Protein AF-A0A517Y9D3-F1 (afdb_monomer_lite)

Sequence (111 aa):
MGFLDQIKAIFYSPTEESRLKEAIALARTGSLEPAIRVYDALVASTNSDIRASALLNRALAYSAMDDESQTQRDLESLLALADVSATIKTAAREKLARIQARERRTQSQRV

Secondary structure (DSSP, 8-state):
--HHHHHHHHH----HHHHHHHHHHHHHTT-HHHHHHHHHHHTT-S-HHHHHHHHHHHHHHHHHTT-HHHHHHHHHHHHT-SS--HHHHHHHHHHHHHHHHHHHHHHHTT-

InterPro domains:
  IPR011990 Tetratricopeptide-like helical domain superfamily [G3DSA:1.25.40.10] (5-111)
  IPR011990 Tetratricopeptide-like helical domain superfamily [SSF48452] (19-82)

Structure (mmCIF, N/CA/C/O backbone):
data_AF-A0A517Y9D3-F1
#
_entry.id   AF-A0A517Y9D3-F1
#
loop_
_atom_site.group_PDB
_atom_site.id
_atom_site.type_symbol
_atom_site.label_atom_id
_atom_site.label_alt_id
_atom_site.label_comp_id
_atom_site.label_asym_id
_atom_site.label_entity_id
_atom_site.label_seq_id
_atom_site.pdbx_PDB_ins_code
_atom_site.Cartn_x
_atom_site.Cartn_y
_atom_site.Cartn_z
_atom_site.occupancy
_atom_site.B_iso_or_equiv
_atom_site.auth_seq_id
_atom_site.auth_comp_id
_atom_site.auth_asym_id
_atom_site.auth_atom_id
_atom_site.pdbx_PDB_model_num
ATOM 1 N N . MET A 1 1 ? 3.251 10.893 -40.706 1.00 57.81 1 MET A N 1
ATOM 2 C CA . MET A 1 1 ? 3.134 10.593 -39.263 1.00 57.81 1 MET A CA 1
ATOM 3 C C . MET A 1 1 ? 4.087 9.452 -38.962 1.00 57.81 1 MET A C 1
ATOM 5 O O . MET A 1 1 ? 3.998 8.428 -39.623 1.00 57.81 1 MET A O 1
ATOM 9 N N . GLY A 1 2 ? 5.130 9.734 -38.183 1.00 49.72 2 GLY A N 1
ATOM 10 C CA . GLY A 1 2 ? 6.466 9.173 -38.392 1.00 49.72 2 GLY A CA 1
ATOM 11 C C . GLY A 1 2 ? 6.800 7.900 -37.615 1.00 49.72 2 GLY A C 1
ATOM 12 O O . GLY A 1 2 ? 6.509 7.775 -36.433 1.00 49.72 2 GLY A O 1
ATOM 13 N N . PHE A 1 3 ? 7.567 7.039 -38.283 1.00 57.41 3 PHE A N 1
ATOM 14 C CA . PHE A 1 3 ? 8.371 5.928 -37.755 1.00 57.41 3 PHE A CA 1
ATOM 15 C C . PHE A 1 3 ? 9.172 6.275 -36.476 1.00 57.41 3 PHE A C 1
ATOM 17 O O . PHE A 1 3 ? 9.468 5.402 -35.670 1.00 57.41 3 PHE A O 1
ATOM 24 N N . LEU A 1 4 ? 9.460 7.561 -36.242 1.00 52.56 4 LEU A N 1
ATOM 25 C CA . LEU A 1 4 ? 10.175 8.066 -35.064 1.00 52.56 4 LEU A CA 1
ATOM 26 C C . LEU A 1 4 ? 9.364 8.029 -33.753 1.00 52.56 4 LEU A C 1
ATOM 28 O O . LEU A 1 4 ? 9.976 8.010 -32.686 1.00 52.56 4 LEU A O 1
ATOM 32 N N . ASP A 1 5 ? 8.026 7.985 -33.795 1.00 53.16 5 ASP A N 1
ATOM 33 C CA . ASP A 1 5 ? 7.209 7.819 -32.575 1.00 53.16 5 ASP A CA 1
ATOM 34 C C . ASP A 1 5 ? 7.313 6.393 -32.015 1.00 53.16 5 ASP A C 1
ATOM 36 O O . ASP A 1 5 ? 7.345 6.177 -30.803 1.00 53.16 5 ASP A O 1
ATOM 40 N N . GLN A 1 6 ? 7.469 5.408 -32.902 1.00 52.66 6 GLN A N 1
ATOM 41 C CA . GLN A 1 6 ? 7.584 4.001 -32.529 1.00 52.66 6 GLN A CA 1
ATOM 42 C C . GLN A 1 6 ? 8.938 3.681 -31.874 1.00 52.66 6 GLN A C 1
ATOM 44 O O . GLN A 1 6 ? 9.007 2.822 -31.000 1.00 52.66 6 GLN A O 1
ATOM 49 N N . ILE A 1 7 ? 10.005 4.412 -32.225 1.00 54.84 7 ILE A N 1
ATOM 50 C CA . ILE A 1 7 ? 11.341 4.230 -31.630 1.00 54.84 7 ILE A CA 1
ATOM 51 C C . ILE A 1 7 ? 11.394 4.809 -30.205 1.00 54.84 7 ILE A C 1
ATOM 53 O O . ILE A 1 7 ? 12.061 4.243 -29.341 1.00 54.84 7 ILE A O 1
ATOM 57 N N . LYS A 1 8 ? 10.638 5.877 -29.901 1.00 46.19 8 LYS A N 1
ATOM 58 C CA . LYS A 1 8 ? 10.541 6.409 -28.527 1.00 46.19 8 LYS A CA 1
ATOM 59 C C . LYS A 1 8 ? 9.880 5.418 -27.564 1.00 46.19 8 LYS A C 1
ATOM 61 O O . LYS A 1 8 ? 10.321 5.314 -26.425 1.00 46.19 8 LYS A O 1
ATOM 66 N N . ALA A 1 9 ? 8.892 4.646 -28.017 1.00 49.38 9 ALA A N 1
ATOM 67 C CA . ALA A 1 9 ? 8.181 3.673 -27.181 1.00 49.38 9 ALA A CA 1
ATOM 68 C C . ALA A 1 9 ? 9.072 2.520 -26.667 1.00 49.38 9 ALA A C 1
ATOM 70 O O . ALA A 1 9 ? 8.811 1.969 -25.598 1.00 49.38 9 ALA A O 1
ATOM 71 N N . ILE A 1 10 ? 10.146 2.188 -27.391 1.00 54.16 10 ILE A N 1
ATOM 72 C CA . ILE A 1 10 ? 11.077 1.107 -27.023 1.00 54.16 10 ILE A CA 1
ATOM 73 C C . ILE A 1 10 ? 12.062 1.571 -25.933 1.00 54.16 10 ILE A C 1
ATOM 75 O O . ILE A 1 10 ? 12.494 0.767 -25.113 1.00 54.16 10 ILE A O 1
ATOM 79 N N . PHE A 1 11 ? 12.372 2.873 -25.872 1.00 50.06 11 PHE A N 1
ATOM 80 C CA . PHE A 1 11 ? 13.324 3.446 -24.908 1.00 50.06 11 PHE A CA 1
ATOM 81 C C . PHE A 1 11 ? 12.668 4.195 -23.733 1.00 50.06 11 PHE A C 1
ATOM 83 O O . PHE A 1 11 ? 13.325 4.419 -22.721 1.00 50.06 11 PHE A O 1
ATOM 90 N N . TYR A 1 12 ? 11.383 4.553 -23.831 1.00 45.38 12 TYR A N 1
ATOM 91 C CA . TYR A 1 12 ? 10.635 5.296 -22.805 1.00 45.38 12 TYR A CA 1
ATOM 92 C C . TYR A 1 12 ? 9.417 4.526 -22.283 1.00 45.38 12 TYR A C 1
ATOM 94 O O . TYR A 1 12 ? 8.351 5.095 -22.065 1.00 45.38 12 TYR A O 1
ATOM 102 N N . SER A 1 13 ? 9.555 3.225 -22.033 1.00 55.22 13 SER A N 1
ATOM 103 C CA . SER A 1 13 ? 8.669 2.592 -21.054 1.00 55.22 13 SER A CA 1
ATOM 104 C C . SER A 1 13 ? 9.205 2.958 -19.667 1.00 55.22 13 SER A C 1
ATOM 106 O O . SER A 1 13 ? 10.242 2.414 -19.287 1.00 55.22 13 SER A O 1
ATOM 108 N N . PRO A 1 14 ? 8.585 3.899 -18.919 1.00 62.69 14 PRO A N 1
ATOM 109 C CA . PRO A 1 14 ? 9.043 4.203 -17.572 1.00 62.69 14 PRO A CA 1
ATOM 110 C C . PRO A 1 14 ? 9.041 2.907 -16.772 1.00 62.69 14 PRO A C 1
ATOM 112 O O . PRO A 1 14 ? 8.040 2.181 -16.768 1.00 62.69 14 PRO A O 1
ATOM 115 N N . THR A 1 15 ? 10.179 2.611 -16.142 1.00 85.75 15 THR A N 1
ATOM 116 C CA . THR A 1 15 ? 10.317 1.451 -15.264 1.00 85.75 15 THR A CA 1
ATOM 117 C C . THR A 1 15 ? 9.219 1.491 -14.208 1.00 85.75 15 THR A C 1
ATOM 119 O O . THR A 1 15 ? 8.713 2.562 -13.857 1.00 85.75 15 THR A O 1
ATOM 122 N N . GLU A 1 16 ? 8.839 0.332 -13.677 1.00 88.50 16 GLU A N 1
ATOM 123 C CA . GLU A 1 16 ? 7.844 0.276 -12.602 1.00 88.50 16 GLU A CA 1
ATOM 124 C C . GLU A 1 16 ? 8.237 1.178 -11.419 1.00 88.50 16 GLU A C 1
ATOM 126 O O . GLU A 1 16 ? 7.389 1.840 -10.830 1.00 88.50 16 GLU A O 1
ATOM 131 N N . GLU A 1 17 ? 9.539 1.302 -11.151 1.00 89.44 17 GLU A N 1
ATOM 132 C CA . GLU A 1 17 ? 10.092 2.227 -10.163 1.00 89.44 17 GLU A CA 1
ATOM 133 C C . GLU A 1 17 ? 9.839 3.705 -10.511 1.00 89.44 17 GLU A C 1
ATOM 135 O O . GLU A 1 17 ? 9.466 4.493 -9.641 1.00 89.44 17 GLU A O 1
ATOM 140 N N . SER A 1 18 ? 10.011 4.103 -11.776 1.00 92.00 18 SER A N 1
ATOM 141 C CA . SER A 1 18 ? 9.701 5.467 -12.222 1.00 92.00 18 SER A CA 1
ATOM 142 C C . SER A 1 18 ? 8.212 5.773 -12.075 1.00 92.00 18 SER A C 1
ATOM 144 O O . SER A 1 18 ? 7.859 6.837 -11.570 1.00 92.00 18 SER A O 1
ATOM 146 N N . ARG A 1 19 ? 7.341 4.829 -12.457 1.00 92.50 19 ARG A N 1
ATOM 147 C CA . ARG A 1 19 ? 5.885 4.958 -12.283 1.00 92.50 19 ARG A CA 1
ATOM 148 C C . ARG A 1 19 ? 5.507 5.059 -10.808 1.00 92.50 19 ARG A C 1
ATOM 150 O O . ARG A 1 19 ? 4.666 5.872 -10.444 1.00 92.50 19 ARG A O 1
ATOM 157 N N . LEU A 1 20 ? 6.161 4.277 -9.948 1.00 93.06 20 LEU A N 1
ATOM 158 C CA . LEU A 1 20 ? 5.957 4.339 -8.504 1.00 93.06 20 LEU A CA 1
ATOM 159 C C . LEU A 1 20 ? 6.339 5.719 -7.949 1.00 93.06 20 LEU A C 1
ATOM 161 O O . LEU A 1 20 ? 5.570 6.310 -7.196 1.00 93.06 20 LEU A O 1
ATOM 165 N N . LYS A 1 21 ? 7.498 6.261 -8.343 1.00 94.50 21 LYS A N 1
ATOM 166 C CA . LYS A 1 21 ? 7.945 7.603 -7.924 1.00 94.50 21 LYS A CA 1
ATOM 167 C C . LYS A 1 21 ? 6.988 8.698 -8.392 1.00 94.50 21 LYS A C 1
ATOM 169 O O . LYS A 1 21 ? 6.673 9.598 -7.616 1.00 94.50 21 LYS A O 1
ATOM 174 N N . GLU A 1 22 ? 6.508 8.605 -9.628 1.00 93.81 22 GLU A N 1
ATOM 175 C CA . GLU A 1 22 ? 5.515 9.526 -10.182 1.00 93.81 22 GLU A CA 1
ATOM 176 C C . GLU A 1 22 ? 4.196 9.467 -9.400 1.00 93.81 22 GLU A C 1
ATOM 178 O O . GLU A 1 22 ? 3.691 10.502 -8.970 1.00 93.81 22 GLU A O 1
ATOM 183 N N . ALA A 1 23 ? 3.682 8.267 -9.121 1.00 93.81 23 ALA A N 1
ATOM 184 C CA . ALA A 1 23 ? 2.468 8.083 -8.328 1.00 93.81 23 ALA A CA 1
ATOM 185 C C . ALA A 1 23 ? 2.600 8.658 -6.910 1.00 93.81 23 ALA A C 1
ATOM 187 O O . ALA A 1 23 ? 1.680 9.306 -6.407 1.00 93.81 23 ALA A O 1
ATOM 188 N N . ILE A 1 24 ? 3.767 8.487 -6.280 1.00 94.38 24 ILE A N 1
ATOM 189 C CA . ILE A 1 24 ? 4.066 9.075 -4.968 1.00 94.38 24 ILE A CA 1
ATOM 190 C C . ILE A 1 24 ? 4.064 10.602 -5.050 1.00 94.38 24 ILE A C 1
ATOM 192 O O . ILE A 1 24 ? 3.523 11.263 -4.161 1.00 94.38 24 ILE A O 1
ATOM 196 N N . ALA A 1 25 ? 4.640 11.179 -6.105 1.00 95.31 25 ALA A N 1
ATOM 197 C CA . ALA A 1 25 ? 4.610 12.621 -6.318 1.00 95.31 25 ALA A CA 1
ATOM 198 C C . ALA A 1 25 ? 3.170 13.129 -6.509 1.00 95.31 25 ALA A C 1
ATOM 200 O O . ALA A 1 25 ? 2.773 14.083 -5.840 1.00 95.31 25 ALA A O 1
ATOM 201 N N . LEU A 1 26 ? 2.363 12.446 -7.327 1.00 93.06 26 LEU A N 1
ATOM 202 C CA . LEU A 1 26 ? 0.945 12.763 -7.526 1.00 93.06 26 LEU A CA 1
ATOM 203 C C . LEU A 1 26 ? 0.176 12.744 -6.200 1.00 93.06 26 LEU A C 1
ATOM 205 O O . LEU A 1 26 ? -0.474 13.733 -5.856 1.00 93.06 26 LEU A O 1
ATOM 209 N N . ALA A 1 27 ? 0.329 11.681 -5.406 1.00 93.38 27 ALA A N 1
ATOM 210 C CA . ALA A 1 27 ? -0.327 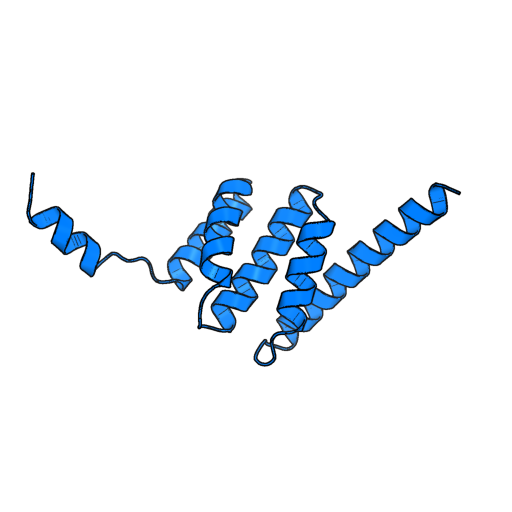11.559 -4.106 1.00 93.38 27 ALA A CA 1
ATOM 211 C C . ALA A 1 27 ? 0.074 12.692 -3.144 1.00 93.38 27 ALA A C 1
ATOM 213 O O . ALA A 1 27 ? -0.779 13.258 -2.464 1.00 93.38 27 ALA A O 1
ATOM 214 N N . ARG A 1 28 ? 1.356 13.084 -3.128 1.00 91.88 28 ARG A N 1
ATOM 215 C CA . ARG A 1 28 ? 1.850 14.207 -2.308 1.00 91.88 28 ARG A CA 1
ATOM 216 C C . ARG A 1 28 ? 1.258 15.554 -2.712 1.00 91.88 28 ARG A C 1
ATOM 218 O O . ARG A 1 28 ? 1.077 16.408 -1.853 1.00 91.88 28 ARG A O 1
ATOM 225 N N . THR A 1 29 ? 0.958 15.743 -3.994 1.00 93.56 29 THR A N 1
ATOM 226 C CA . THR A 1 29 ? 0.300 16.962 -4.499 1.00 93.56 29 THR A CA 1
ATOM 227 C C . THR A 1 29 ? -1.220 16.963 -4.304 1.00 93.56 29 THR A C 1
ATOM 229 O O . THR A 1 29 ? -1.883 17.903 -4.729 1.00 93.56 29 THR A O 1
ATOM 232 N N . GLY A 1 30 ? -1.787 15.926 -3.675 1.00 91.06 30 GLY A N 1
ATOM 233 C CA . GLY A 1 30 ? -3.231 15.784 -3.467 1.00 91.06 30 GLY A CA 1
ATOM 234 C C . GLY A 1 30 ? -3.982 15.180 -4.655 1.00 91.06 30 GLY A C 1
ATOM 235 O O . GLY A 1 30 ? -5.195 15.015 -4.587 1.00 91.06 30 GLY A O 1
ATOM 236 N N . SER A 1 31 ? -3.280 14.793 -5.725 1.00 94.56 31 SER A N 1
ATOM 237 C CA . SER A 1 31 ? -3.865 14.097 -6.877 1.00 94.56 31 SER A CA 1
ATOM 238 C C . SER A 1 31 ? -4.039 12.607 -6.566 1.00 94.56 31 SER A C 1
ATOM 240 O O . SER A 1 31 ? -3.335 11.756 -7.117 1.00 94.56 31 SER A O 1
ATOM 242 N N . LEU A 1 32 ? -4.958 12.296 -5.647 1.00 93.62 32 LEU A N 1
ATOM 243 C CA . LEU A 1 32 ? -5.144 10.947 -5.110 1.00 93.62 32 LEU A CA 1
ATOM 244 C C . LEU A 1 32 ? -5.720 9.970 -6.144 1.00 93.62 32 LEU A C 1
ATOM 246 O O . LEU A 1 32 ? -5.143 8.897 -6.305 1.00 93.62 32 LEU A O 1
ATOM 250 N N . GLU A 1 33 ? -6.768 10.312 -6.910 1.00 94.38 33 GLU A N 1
ATOM 251 C CA . GLU A 1 33 ? -7.311 9.359 -7.899 1.00 94.38 33 GLU A CA 1
ATOM 252 C C . GLU A 1 33 ? -6.329 9.039 -9.040 1.00 94.38 33 GLU A C 1
ATOM 254 O O . GLU A 1 33 ? -6.196 7.865 -9.401 1.00 94.38 33 GLU A O 1
ATOM 259 N N . PRO A 1 34 ? -5.598 10.018 -9.617 1.00 94.50 34 PRO A N 1
ATOM 260 C CA . PRO A 1 34 ? -4.535 9.721 -10.571 1.00 94.50 34 PRO A CA 1
ATOM 261 C C . PRO A 1 34 ? -3.445 8.817 -9.988 1.00 94.50 34 PRO A C 1
ATOM 263 O O . PRO A 1 34 ? -3.017 7.885 -10.665 1.00 94.50 34 PRO A O 1
ATOM 266 N N . ALA A 1 35 ? -3.031 9.050 -8.737 1.00 95.38 35 ALA A N 1
ATOM 267 C CA . ALA A 1 35 ? -2.035 8.216 -8.071 1.00 95.38 35 ALA A CA 1
ATOM 268 C C . ALA A 1 35 ? -2.534 6.777 -7.865 1.00 95.38 35 ALA A C 1
ATOM 270 O O . ALA A 1 35 ? -1.809 5.831 -8.172 1.00 95.38 35 ALA A O 1
ATOM 271 N N . ILE A 1 36 ? -3.783 6.608 -7.414 1.00 95.81 36 ILE A N 1
ATOM 272 C CA . ILE A 1 36 ? -4.417 5.297 -7.214 1.00 95.81 36 ILE A CA 1
ATOM 273 C C . ILE A 1 36 ? -4.404 4.484 -8.508 1.00 95.81 36 ILE A C 1
ATOM 275 O O . ILE A 1 36 ? -3.970 3.337 -8.478 1.00 95.81 36 ILE A O 1
ATOM 279 N N . ARG A 1 37 ? -4.754 5.084 -9.654 1.00 95.44 37 ARG A N 1
ATOM 280 C CA . ARG A 1 37 ? -4.714 4.384 -10.953 1.00 95.44 37 ARG A CA 1
ATOM 281 C C . ARG A 1 37 ? -3.327 3.843 -11.300 1.00 95.44 37 ARG A C 1
ATOM 283 O O . ARG A 1 37 ? -3.214 2.768 -11.885 1.00 95.44 37 ARG A O 1
ATOM 290 N N . VAL A 1 38 ? -2.268 4.577 -10.958 1.00 94.94 38 VAL A N 1
ATOM 291 C CA . VAL A 1 38 ? -0.896 4.104 -11.185 1.00 94.94 38 VAL A CA 1
ATOM 292 C C . VAL A 1 38 ? -0.548 2.984 -10.206 1.00 94.94 38 VAL A C 1
ATOM 294 O O . VAL A 1 38 ? 0.018 1.973 -10.621 1.00 94.94 38 VAL A O 1
ATOM 297 N N . TYR A 1 39 ? -0.923 3.113 -8.930 1.00 95.88 39 TYR A N 1
ATOM 298 C CA . TYR A 1 39 ? -0.724 2.038 -7.960 1.00 95.88 39 TYR A CA 1
ATOM 299 C C . TYR A 1 39 ? -1.480 0.764 -8.342 1.00 95.88 39 TYR A C 1
ATOM 301 O O . TYR A 1 39 ? -0.907 -0.312 -8.218 1.00 95.88 39 TYR A O 1
ATOM 309 N N . ASP A 1 40 ? -2.703 0.861 -8.869 1.00 95.44 40 ASP A N 1
ATOM 310 C CA . ASP A 1 40 ? -3.494 -0.290 -9.321 1.00 95.44 40 ASP A CA 1
ATOM 311 C C . ASP A 1 40 ? -2.736 -1.142 -10.343 1.00 95.44 40 ASP A C 1
ATOM 313 O O . ASP A 1 40 ? -2.712 -2.368 -10.235 1.00 95.44 40 ASP A O 1
ATOM 317 N N . ALA A 1 41 ? -2.048 -0.498 -11.289 1.00 93.81 41 ALA A N 1
ATOM 318 C CA . ALA A 1 41 ? -1.198 -1.195 -12.247 1.00 93.81 41 ALA A CA 1
ATOM 319 C C . ALA A 1 41 ? 0.033 -1.836 -11.576 1.00 93.81 41 ALA A C 1
ATOM 321 O O . ALA A 1 41 ? 0.434 -2.939 -11.941 1.00 93.81 41 ALA A O 1
ATOM 322 N N . LEU A 1 42 ? 0.626 -1.168 -10.583 1.00 93.81 42 LEU A N 1
ATOM 323 C CA . LEU A 1 42 ? 1.838 -1.629 -9.894 1.00 93.81 42 LEU A CA 1
ATOM 324 C C . LEU A 1 42 ? 1.582 -2.743 -8.872 1.00 93.81 42 LEU A C 1
ATOM 326 O O . LEU A 1 42 ? 2.491 -3.515 -8.574 1.00 93.81 42 LEU A O 1
ATOM 330 N N . VAL A 1 43 ? 0.357 -2.885 -8.360 1.00 93.25 43 VAL A N 1
ATOM 331 C CA . VAL A 1 43 ? -0.015 -4.012 -7.485 1.00 93.25 43 VAL A CA 1
ATOM 332 C C . VAL A 1 43 ? 0.055 -5.354 -8.229 1.00 93.25 43 VAL A C 1
ATOM 334 O O . VAL A 1 43 ? 0.258 -6.393 -7.599 1.00 93.25 43 VAL A O 1
ATOM 337 N N . ALA A 1 44 ? -0.044 -5.341 -9.561 1.00 91.19 44 ALA A N 1
ATOM 338 C CA . ALA A 1 44 ? 0.150 -6.516 -10.407 1.00 91.19 44 ALA A CA 1
ATOM 339 C C . ALA A 1 44 ? 1.629 -6.811 -10.740 1.00 91.19 44 ALA A C 1
ATOM 341 O O . ALA A 1 44 ? 1.903 -7.792 -11.432 1.00 91.19 44 ALA A O 1
ATOM 342 N N . SER A 1 45 ? 2.579 -5.995 -10.263 1.00 89.12 45 SER A N 1
ATOM 343 C CA . SER A 1 45 ? 4.010 -6.206 -10.510 1.00 89.12 45 SER A CA 1
ATOM 344 C C . SER A 1 45 ? 4.487 -7.547 -9.944 1.00 89.12 45 SER A C 1
ATOM 346 O O . SER A 1 45 ? 4.097 -7.974 -8.851 1.00 89.12 45 SER A O 1
ATOM 348 N N . THR A 1 46 ? 5.381 -8.204 -10.685 1.00 87.69 46 THR A N 1
ATOM 349 C CA . THR A 1 46 ? 6.099 -9.403 -10.229 1.00 87.69 46 THR A CA 1
ATOM 350 C C . THR A 1 46 ? 7.238 -9.069 -9.267 1.00 87.69 46 THR A C 1
ATOM 352 O O . THR A 1 46 ? 7.760 -9.965 -8.609 1.00 87.69 46 THR A O 1
ATOM 355 N N . ASN A 1 47 ? 7.642 -7.799 -9.180 1.00 88.75 47 ASN A N 1
ATOM 356 C CA . ASN A 1 47 ? 8.625 -7.330 -8.216 1.00 88.75 47 ASN A CA 1
ATOM 357 C C . ASN A 1 47 ? 7.936 -7.104 -6.859 1.00 88.75 47 ASN A C 1
ATOM 359 O O . ASN A 1 47 ? 7.069 -6.239 -6.718 1.00 88.75 47 ASN A O 1
ATOM 363 N N . SER A 1 48 ? 8.330 -7.889 -5.854 1.00 86.06 48 SER A N 1
ATOM 364 C CA . SER A 1 48 ? 7.737 -7.865 -4.513 1.00 86.06 48 SER A CA 1
ATOM 365 C C . SER A 1 48 ? 7.852 -6.503 -3.831 1.00 86.06 48 SER A C 1
ATOM 367 O O . SER A 1 48 ? 6.887 -6.066 -3.205 1.00 86.06 48 SER A O 1
ATOM 369 N N . ASP A 1 49 ? 8.977 -5.805 -3.992 1.00 86.44 49 ASP A N 1
ATOM 370 C CA . ASP A 1 49 ? 9.215 -4.501 -3.368 1.00 86.44 49 ASP A CA 1
ATOM 371 C C . ASP A 1 49 ? 8.350 -3.409 -4.000 1.00 86.44 49 ASP A C 1
ATOM 373 O O . ASP A 1 49 ? 7.756 -2.587 -3.291 1.00 86.44 49 ASP A O 1
ATOM 377 N N . ILE A 1 50 ? 8.225 -3.424 -5.332 1.00 91.44 50 ILE A N 1
ATOM 378 C CA . ILE A 1 50 ? 7.339 -2.510 -6.064 1.00 91.44 50 ILE A CA 1
ATOM 379 C C . ILE A 1 50 ? 5.888 -2.771 -5.675 1.00 91.44 50 ILE A C 1
ATOM 381 O O . ILE A 1 50 ? 5.176 -1.833 -5.313 1.00 91.44 50 ILE A O 1
ATOM 385 N N . ARG A 1 51 ? 5.458 -4.035 -5.689 1.00 92.44 51 ARG A N 1
ATOM 386 C CA . ARG A 1 51 ? 4.094 -4.424 -5.324 1.00 92.44 51 ARG A CA 1
ATOM 387 C C . ARG A 1 51 ? 3.760 -4.043 -3.882 1.00 92.44 51 ARG A C 1
ATOM 389 O O . ARG A 1 51 ? 2.699 -3.471 -3.635 1.00 92.44 51 ARG A O 1
ATOM 396 N N . ALA A 1 52 ? 4.654 -4.311 -2.931 1.00 91.50 52 ALA A N 1
ATOM 397 C CA . ALA A 1 52 ? 4.467 -3.941 -1.530 1.00 91.50 52 ALA A CA 1
ATOM 398 C C . ALA A 1 52 ? 4.398 -2.419 -1.346 1.00 91.50 52 ALA A C 1
ATOM 400 O O . ALA A 1 52 ? 3.527 -1.917 -0.635 1.00 91.50 52 ALA A O 1
ATOM 401 N N . SER A 1 53 ? 5.272 -1.675 -2.027 1.00 92.06 53 SER A N 1
ATOM 402 C CA . SER A 1 53 ? 5.262 -0.211 -1.998 1.00 92.06 53 SER A CA 1
ATOM 403 C C . SER A 1 53 ? 3.985 0.361 -2.610 1.00 92.06 53 SER A C 1
ATOM 405 O O . SER A 1 53 ? 3.414 1.301 -2.058 1.00 92.06 53 SER A O 1
ATOM 407 N N . ALA A 1 54 ? 3.507 -0.209 -3.717 1.00 94.81 54 ALA A N 1
ATOM 408 C CA . ALA A 1 54 ? 2.260 0.191 -4.354 1.00 94.81 54 ALA A CA 1
ATOM 409 C C . ALA A 1 54 ? 1.057 -0.052 -3.434 1.00 94.81 54 ALA A C 1
ATOM 411 O O . ALA A 1 54 ? 0.274 0.869 -3.225 1.00 94.81 54 ALA A O 1
ATOM 412 N N . LEU A 1 55 ? 0.955 -1.235 -2.812 1.00 95.56 55 LEU A N 1
ATOM 413 C CA . LEU A 1 55 ? -0.094 -1.542 -1.830 1.00 95.56 55 LEU A CA 1
ATOM 414 C C . LEU A 1 55 ? -0.076 -0.564 -0.650 1.00 95.56 55 LEU A C 1
ATOM 416 O O . LEU A 1 55 ? -1.116 -0.026 -0.283 1.00 95.56 55 LEU A O 1
ATOM 420 N N . LEU A 1 56 ? 1.102 -0.287 -0.078 1.00 93.69 56 LEU A N 1
ATOM 421 C CA . LEU A 1 56 ? 1.213 0.640 1.049 1.00 93.69 56 LEU A CA 1
ATOM 422 C C . LEU A 1 56 ? 0.772 2.056 0.663 1.00 93.69 56 LEU A C 1
ATOM 424 O O . LEU A 1 56 ? 0.005 2.684 1.389 1.00 93.69 56 LEU A O 1
ATOM 4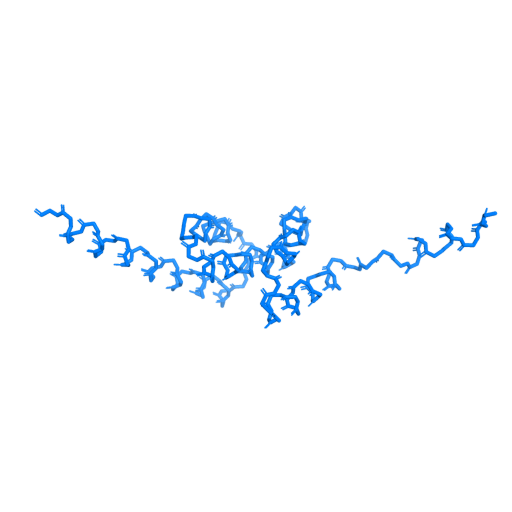28 N N . ASN A 1 57 ? 1.257 2.576 -0.466 1.00 94.62 57 ASN A N 1
ATOM 429 C CA . ASN A 1 57 ? 0.929 3.938 -0.880 1.00 94.62 57 ASN A CA 1
ATOM 430 C C . ASN A 1 57 ? -0.527 4.067 -1.344 1.00 94.62 57 ASN A C 1
ATOM 432 O O . ASN A 1 57 ? -1.149 5.095 -1.075 1.00 94.62 57 ASN A O 1
ATOM 436 N N . ARG A 1 58 ? -1.098 3.027 -1.964 1.00 96.06 58 ARG A N 1
ATOM 437 C CA . ARG A 1 58 ? -2.523 2.983 -2.303 1.00 96.06 58 ARG A CA 1
ATOM 438 C C . ARG A 1 58 ? -3.397 2.971 -1.050 1.00 96.06 58 ARG A C 1
ATOM 440 O O . ARG A 1 58 ? -4.321 3.774 -0.967 1.00 96.06 58 ARG A O 1
ATOM 447 N N . ALA A 1 59 ? -3.027 2.194 -0.029 1.00 95.50 59 ALA A N 1
ATOM 448 C CA . ALA A 1 59 ? -3.694 2.224 1.271 1.00 95.50 59 ALA A CA 1
ATOM 449 C C . ALA A 1 59 ? -3.658 3.626 1.904 1.00 95.50 59 ALA A C 1
ATOM 451 O O . ALA A 1 59 ? -4.648 4.099 2.455 1.00 95.50 59 ALA A O 1
ATOM 452 N N . LEU A 1 60 ? -2.521 4.325 1.825 1.00 92.88 60 LEU A N 1
ATOM 453 C CA . LEU A 1 60 ? -2.412 5.696 2.332 1.00 92.88 60 LEU A CA 1
ATOM 454 C C . LEU A 1 60 ? -3.275 6.684 1.538 1.00 92.88 60 LEU A C 1
ATOM 456 O O . LEU A 1 60 ? -3.867 7.571 2.148 1.00 92.88 60 LEU A O 1
ATOM 460 N N . ALA A 1 61 ? -3.368 6.519 0.217 1.00 95.31 61 ALA A N 1
ATOM 461 C CA . ALA A 1 61 ? -4.226 7.340 -0.631 1.00 95.31 61 ALA A CA 1
ATOM 462 C C . ALA A 1 61 ? -5.712 7.132 -0.299 1.00 95.31 61 ALA A C 1
ATOM 464 O O . ALA A 1 61 ? -6.406 8.111 -0.038 1.00 95.31 61 ALA A O 1
ATOM 465 N N . TYR A 1 62 ? -6.179 5.882 -0.197 1.00 95.06 62 TYR A N 1
ATOM 466 C CA . TYR A 1 62 ? -7.548 5.577 0.238 1.00 95.06 62 TYR A CA 1
ATOM 467 C C . TYR A 1 62 ? -7.836 6.094 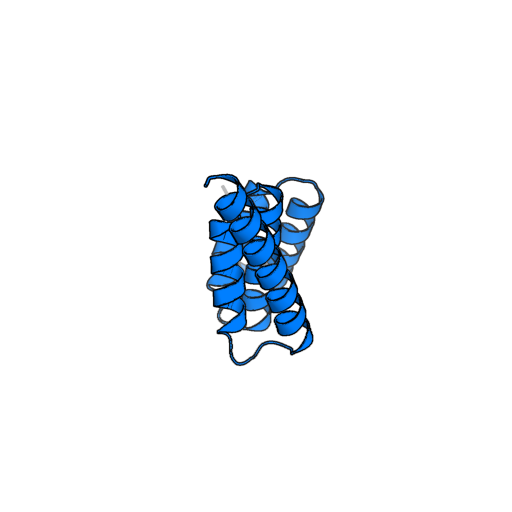1.650 1.00 95.06 62 TYR A C 1
ATOM 469 O O . TYR A 1 62 ? -8.883 6.689 1.889 1.00 95.06 62 TYR A O 1
ATOM 477 N N . SER A 1 63 ? -6.870 5.981 2.565 1.00 92.38 63 SER A N 1
ATOM 478 C CA . SER A 1 63 ? -7.003 6.528 3.917 1.00 92.38 63 SER A CA 1
ATOM 479 C C . SER A 1 63 ? -7.128 8.050 3.934 1.00 92.38 63 SER A C 1
ATOM 481 O O . SER A 1 63 ? -7.705 8.573 4.881 1.00 92.38 63 SER A O 1
ATOM 483 N N . ALA A 1 64 ? -6.548 8.759 2.964 1.00 91.69 64 ALA A N 1
ATOM 484 C CA . ALA A 1 64 ? -6.691 10.207 2.832 1.00 91.69 64 ALA A CA 1
ATOM 485 C C . ALA A 1 64 ? -8.036 10.610 2.199 1.00 91.69 64 ALA A C 1
ATOM 487 O O . ALA A 1 64 ? -8.438 11.761 2.328 1.00 91.69 64 ALA A O 1
ATOM 488 N N . MET A 1 65 ? -8.728 9.666 1.554 1.00 92.81 65 MET A N 1
ATOM 489 C CA . MET A 1 65 ? -10.087 9.817 1.019 1.00 92.81 65 MET A CA 1
ATOM 490 C C . MET A 1 65 ? -11.169 9.302 1.986 1.00 92.81 65 MET A C 1
ATOM 492 O O . MET A 1 65 ? -12.318 9.156 1.582 1.00 92.81 65 MET A O 1
ATOM 496 N N . ASP A 1 66 ? -10.801 8.978 3.232 1.00 91.81 66 ASP A N 1
ATOM 497 C CA . ASP A 1 66 ? -11.668 8.339 4.234 1.00 91.81 66 ASP A CA 1
ATOM 498 C C . ASP A 1 66 ? -12.269 6.980 3.796 1.00 91.81 66 ASP A C 1
ATOM 500 O O . ASP A 1 66 ? -13.229 6.488 4.391 1.00 91.81 66 ASP A O 1
ATOM 504 N N . ASP A 1 67 ? -11.668 6.309 2.804 1.00 93.38 67 ASP A N 1
ATOM 505 C CA . ASP A 1 67 ? -12.025 4.938 2.420 1.00 93.38 67 ASP A CA 1
ATOM 506 C C . ASP A 1 67 ? -11.241 3.928 3.275 1.00 93.38 67 ASP A C 1
ATOM 508 O O . ASP A 1 67 ? -10.230 3.335 2.874 1.00 93.38 67 ASP A O 1
ATOM 512 N N . GLU A 1 68 ? -11.699 3.755 4.516 1.00 90.44 68 GLU A N 1
ATOM 513 C CA . GLU A 1 68 ? -11.094 2.820 5.473 1.00 90.44 68 GLU A CA 1
ATOM 514 C C . GLU A 1 68 ? -11.220 1.354 5.008 1.00 90.44 68 GLU A C 1
ATOM 516 O O . GLU A 1 68 ? -10.314 0.555 5.255 1.00 90.44 68 GLU A O 1
ATOM 521 N N . SER A 1 69 ? -12.262 1.019 4.235 1.00 91.44 69 SER A N 1
ATOM 522 C CA . SER A 1 69 ? -12.486 -0.333 3.704 1.00 91.44 69 SER A CA 1
ATOM 523 C C . SER A 1 69 ? -11.406 -0.752 2.706 1.00 91.44 69 SER A C 1
ATOM 525 O O . SER A 1 69 ? -10.835 -1.840 2.827 1.00 91.44 69 SER A O 1
ATOM 527 N N . GLN A 1 70 ? -11.095 0.099 1.724 1.00 93.38 70 GLN A N 1
ATOM 528 C CA . GLN A 1 70 ? -10.016 -0.188 0.774 1.00 93.38 70 GLN A CA 1
ATOM 529 C C . GLN A 1 70 ? -8.645 -0.094 1.437 1.00 93.38 70 GLN A C 1
ATOM 531 O O . GLN A 1 70 ? -7.768 -0.914 1.161 1.00 93.38 70 GLN A O 1
ATOM 536 N N . THR A 1 71 ? -8.482 0.836 2.381 1.00 94.12 71 THR A N 1
ATOM 537 C CA . THR A 1 71 ? -7.256 0.928 3.178 1.00 94.12 71 THR A CA 1
ATOM 538 C C . THR A 1 71 ? -6.958 -0.392 3.890 1.00 94.12 71 THR A C 1
ATOM 540 O O . THR A 1 71 ? -5.838 -0.895 3.808 1.00 94.12 71 THR A O 1
ATOM 543 N N . GLN A 1 72 ? -7.945 -0.983 4.568 1.00 94.31 72 GLN A N 1
ATOM 544 C CA . GLN A 1 72 ? -7.772 -2.255 5.266 1.00 94.31 72 GLN A CA 1
ATOM 545 C C . GLN A 1 72 ? -7.391 -3.389 4.308 1.00 94.31 72 GLN A C 1
ATOM 547 O O . GLN A 1 72 ? -6.419 -4.101 4.570 1.00 94.31 72 GLN A O 1
ATOM 552 N N . ARG A 1 73 ? -8.097 -3.520 3.181 1.00 95.12 73 ARG A N 1
ATOM 553 C CA . ARG A 1 73 ? -7.830 -4.566 2.178 1.00 95.12 73 ARG A CA 1
ATOM 554 C C . ARG A 1 73 ? -6.403 -4.514 1.640 1.00 95.12 73 ARG A C 1
ATOM 556 O O . ARG A 1 73 ? -5.759 -5.555 1.488 1.00 95.12 73 ARG A O 1
ATOM 563 N N . ASP A 1 74 ? -5.893 -3.315 1.377 1.00 95.00 74 ASP A N 1
ATOM 564 C CA . ASP A 1 74 ? -4.535 -3.127 0.864 1.00 95.00 74 ASP A CA 1
ATOM 565 C C . ASP A 1 74 ? -3.470 -3.461 1.914 1.00 95.00 74 ASP A C 1
ATOM 567 O O . ASP A 1 74 ? -2.470 -4.112 1.600 1.00 95.00 74 ASP A O 1
ATOM 571 N N . LEU A 1 75 ? -3.697 -3.078 3.175 1.00 93.62 75 LEU A N 1
ATOM 572 C CA . LEU A 1 75 ? -2.792 -3.404 4.280 1.00 93.62 75 LEU A CA 1
ATOM 573 C C . LEU A 1 75 ? -2.766 -4.907 4.574 1.00 93.62 75 LEU A C 1
ATOM 575 O O . LEU A 1 75 ? -1.692 -5.467 4.791 1.00 93.62 75 LEU A O 1
ATOM 579 N N . GLU A 1 76 ? -3.916 -5.578 4.549 1.00 94.19 76 GLU A N 1
ATOM 580 C CA . GLU A 1 76 ? -4.003 -7.034 4.704 1.00 94.19 76 GLU A CA 1
ATOM 581 C C . GLU A 1 76 ? -3.289 -7.761 3.560 1.00 94.19 76 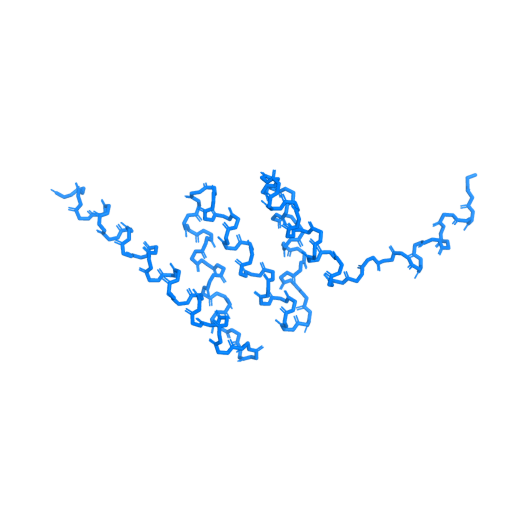GLU A C 1
ATOM 583 O O . GLU A 1 76 ? -2.484 -8.663 3.803 1.00 94.19 76 GLU A O 1
ATOM 588 N N . SER A 1 77 ? -3.504 -7.309 2.320 1.00 93.44 77 SER A N 1
ATOM 589 C CA . SER A 1 77 ? -2.819 -7.843 1.138 1.00 93.44 77 SER A CA 1
ATOM 590 C C . SER A 1 77 ? -1.303 -7.685 1.236 1.00 93.44 77 SER A C 1
ATOM 592 O O . SER A 1 77 ? -0.564 -8.599 0.875 1.00 93.44 77 SER A O 1
ATOM 594 N N . LEU A 1 78 ? -0.827 -6.550 1.756 1.00 92.56 78 LEU A N 1
ATOM 595 C CA . LEU A 1 78 ? 0.595 -6.311 1.990 1.00 92.56 78 LEU A CA 1
ATOM 596 C C . LEU A 1 78 ? 1.151 -7.256 3.059 1.00 92.56 78 LEU A C 1
ATOM 598 O O . LEU A 1 78 ? 2.235 -7.812 2.885 1.00 92.56 78 LEU A O 1
ATOM 602 N N . LEU A 1 79 ? 0.426 -7.460 4.160 1.00 91.81 79 LEU A N 1
ATOM 603 C CA . LEU A 1 79 ? 0.863 -8.337 5.249 1.00 91.81 79 LEU A CA 1
ATOM 604 C C . LEU A 1 79 ? 0.903 -9.816 4.854 1.00 91.81 79 LEU A C 1
ATOM 606 O O . LEU A 1 79 ? 1.688 -10.567 5.436 1.00 91.81 79 LEU A O 1
ATOM 610 N N . ALA A 1 80 ? 0.110 -10.214 3.859 1.00 91.19 80 ALA A N 1
ATOM 611 C CA . ALA A 1 80 ? 0.140 -11.550 3.275 1.00 91.19 80 ALA A CA 1
ATOM 612 C C . ALA A 1 80 ? 1.377 -11.807 2.389 1.00 91.19 80 ALA A C 1
ATOM 614 O O . ALA A 1 80 ? 1.671 -12.960 2.074 1.00 91.19 80 ALA A O 1
ATOM 615 N N . LEU A 1 81 ? 2.124 -10.769 1.992 1.00 88.38 81 LEU A N 1
ATOM 616 C CA . LEU A 1 81 ? 3.350 -10.941 1.214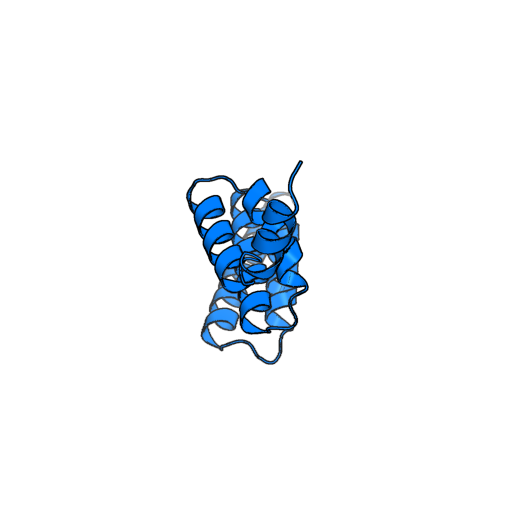 1.00 88.38 81 LEU A CA 1
ATOM 617 C C . LEU A 1 81 ? 4.475 -11.519 2.091 1.00 88.38 81 LEU A C 1
ATOM 619 O O . LEU A 1 81 ? 4.828 -10.972 3.143 1.00 88.38 81 LEU A O 1
ATOM 623 N N . ALA A 1 82 ? 5.067 -12.631 1.644 1.00 79.19 82 ALA A N 1
ATOM 624 C CA . ALA A 1 82 ? 6.166 -13.294 2.345 1.00 79.19 82 ALA A CA 1
ATOM 625 C C . ALA A 1 82 ? 7.430 -12.414 2.351 1.00 79.19 82 ALA A C 1
ATOM 627 O O . ALA A 1 82 ? 7.913 -12.054 3.430 1.00 79.19 82 ALA A O 1
ATOM 628 N N . ASP A 1 83 ? 7.858 -11.965 1.169 1.00 80.06 83 ASP A N 1
ATOM 629 C CA . ASP A 1 83 ? 9.093 -11.206 0.930 1.00 80.06 83 ASP A CA 1
ATOM 630 C C . ASP A 1 83 ? 8.882 -9.692 1.016 1.00 80.06 83 ASP A C 1
ATOM 632 O O . ASP A 1 83 ? 9.015 -8.956 0.042 1.00 80.06 83 ASP A O 1
ATOM 636 N N . VAL A 1 84 ? 8.514 -9.218 2.206 1.00 82.31 84 VAL A N 1
ATOM 637 C CA . VAL A 1 84 ? 8.431 -7.783 2.507 1.00 82.31 84 VAL A CA 1
ATOM 638 C C . VAL A 1 84 ? 9.208 -7.492 3.777 1.00 82.31 84 VAL A C 1
ATOM 640 O O . VAL A 1 84 ? 9.123 -8.243 4.754 1.00 82.31 84 VAL A O 1
ATOM 643 N N . SER A 1 85 ? 9.948 -6.382 3.772 1.00 82.69 85 SER A N 1
ATOM 644 C CA . SER A 1 85 ? 10.768 -5.978 4.911 1.00 82.69 85 SER A CA 1
ATOM 645 C C . SER A 1 85 ? 9.942 -5.847 6.195 1.00 82.69 85 SER A C 1
ATOM 647 O O . SER A 1 85 ? 8.783 -5.413 6.194 1.00 82.69 85 SER A O 1
ATOM 649 N N . ALA A 1 86 ? 10.558 -6.206 7.323 1.00 84.44 86 ALA A N 1
ATOM 650 C CA . ALA A 1 86 ? 9.906 -6.153 8.628 1.00 84.44 86 ALA A CA 1
ATOM 651 C C . ALA A 1 86 ? 9.376 -4.745 8.946 1.00 84.44 86 ALA A C 1
ATOM 653 O O . ALA A 1 86 ? 8.278 -4.610 9.477 1.00 84.44 86 ALA A O 1
ATOM 654 N N . THR A 1 87 ? 10.109 -3.702 8.548 1.00 84.38 87 THR A N 1
ATOM 655 C CA . THR A 1 87 ? 9.722 -2.298 8.732 1.00 84.38 87 THR A CA 1
ATOM 656 C C . THR A 1 87 ? 8.399 -1.968 8.043 1.00 84.38 87 THR A C 1
ATOM 658 O O . THR A 1 87 ? 7.513 -1.385 8.667 1.00 84.38 87 THR A O 1
ATOM 661 N N . ILE A 1 88 ? 8.226 -2.381 6.781 1.00 83.19 88 ILE A N 1
ATOM 662 C CA . ILE A 1 88 ? 6.987 -2.140 6.028 1.00 83.19 88 ILE A CA 1
ATOM 663 C C . ILE A 1 88 ? 5.829 -2.925 6.665 1.00 83.19 88 ILE A C 1
ATOM 665 O O . ILE A 1 88 ? 4.746 -2.371 6.858 1.00 83.19 88 ILE A O 1
ATOM 669 N N . LYS A 1 89 ? 6.058 -4.181 7.079 1.00 86.75 89 LYS A N 1
ATOM 670 C CA . LYS A 1 89 ? 5.038 -4.979 7.785 1.00 86.75 89 LYS A CA 1
ATOM 671 C C . LYS A 1 89 ? 4.622 -4.340 9.114 1.00 86.75 89 LYS A C 1
ATOM 673 O O . LYS A 1 89 ? 3.436 -4.317 9.431 1.00 86.75 89 LYS A O 1
ATOM 678 N N . THR A 1 90 ? 5.565 -3.810 9.891 1.00 88.75 90 THR A N 1
ATOM 679 C CA . THR A 1 90 ? 5.264 -3.115 11.153 1.00 88.75 90 THR A CA 1
ATOM 680 C C . THR A 1 90 ? 4.419 -1.870 10.907 1.00 88.75 90 THR A C 1
ATOM 682 O O . THR A 1 90 ? 3.358 -1.736 11.514 1.00 88.75 90 THR A O 1
ATOM 685 N N . ALA A 1 91 ? 4.810 -1.018 9.955 1.00 86.25 91 ALA A N 1
ATOM 686 C CA . ALA A 1 91 ? 4.040 0.174 9.602 1.00 86.25 91 ALA A CA 1
ATOM 687 C C . ALA A 1 91 ? 2.609 -0.173 9.151 1.00 86.25 91 ALA A C 1
ATOM 689 O O . ALA A 1 91 ? 1.643 0.468 9.577 1.00 86.25 91 ALA A O 1
ATOM 690 N N . ALA A 1 92 ? 2.456 -1.225 8.341 1.00 89.44 92 ALA A N 1
ATOM 691 C CA . ALA A 1 92 ? 1.150 -1.688 7.890 1.00 89.44 92 ALA A CA 1
ATOM 692 C C . ALA A 1 92 ? 0.274 -2.202 9.045 1.00 89.44 92 ALA A C 1
ATOM 694 O O . ALA A 1 92 ? -0.896 -1.829 9.138 1.00 89.44 92 ALA A O 1
ATOM 695 N N . ARG A 1 93 ? 0.840 -2.989 9.974 1.00 91.00 93 ARG A N 1
ATOM 696 C CA . ARG A 1 93 ? 0.129 -3.464 11.177 1.00 91.00 93 ARG A CA 1
ATOM 697 C C . ARG A 1 93 ? -0.333 -2.318 12.065 1.00 91.00 93 ARG A C 1
ATOM 699 O O . ARG A 1 93 ? -1.480 -2.309 12.499 1.00 91.00 93 ARG A O 1
ATOM 706 N N . GLU A 1 94 ? 0.534 -1.345 12.324 1.00 91.50 94 GLU A N 1
ATOM 707 C CA . GLU A 1 94 ? 0.187 -0.184 13.147 1.00 91.50 94 GLU A CA 1
ATOM 708 C C . GLU A 1 94 ? -0.925 0.658 12.524 1.00 91.50 94 GLU A C 1
ATOM 710 O O . GLU A 1 94 ? -1.786 1.186 13.232 1.00 91.50 94 GLU A O 1
ATOM 715 N N . LYS A 1 95 ? -0.903 0.825 11.198 1.00 89.12 95 LYS A N 1
ATOM 716 C CA . LYS A 1 95 ? -1.957 1.546 10.486 1.00 89.12 95 LYS A CA 1
ATOM 717 C C . LYS A 1 95 ? -3.278 0.776 10.552 1.00 89.12 95 LYS A C 1
ATOM 719 O O . LYS A 1 95 ? -4.295 1.379 10.884 1.00 89.12 95 LYS A O 1
ATOM 724 N N . LEU A 1 96 ? -3.249 -0.536 10.321 1.00 89.94 96 LEU A N 1
ATOM 725 C CA . LEU A 1 96 ? -4.430 -1.397 10.391 1.00 89.94 96 LEU A CA 1
ATOM 726 C C . LEU A 1 96 ? -5.058 -1.385 11.792 1.00 89.94 96 LEU A C 1
ATOM 728 O O . LEU A 1 96 ? -6.259 -1.173 11.931 1.00 89.94 96 LEU A O 1
ATOM 732 N N . ALA A 1 97 ? -4.241 -1.511 12.840 1.00 91.88 97 ALA A N 1
ATOM 733 C CA . ALA A 1 97 ? -4.710 -1.452 14.223 1.00 91.88 97 ALA A CA 1
ATOM 734 C C . ALA A 1 97 ? -5.392 -0.112 14.552 1.00 91.88 97 ALA A C 1
ATOM 736 O O . ALA A 1 97 ? -6.393 -0.079 15.269 1.00 91.88 97 ALA A O 1
ATOM 737 N N . ARG A 1 98 ? -4.883 1.003 14.006 1.00 89.19 98 ARG A N 1
ATOM 738 C CA . ARG A 1 98 ? -5.493 2.331 14.178 1.00 89.19 98 ARG A CA 1
ATOM 739 C C . ARG A 1 98 ? -6.866 2.436 13.516 1.00 89.19 98 ARG A C 1
ATOM 741 O O . ARG A 1 98 ? -7.755 3.030 14.120 1.00 89.19 98 ARG A O 1
ATOM 748 N N . ILE A 1 99 ? -7.034 1.871 12.323 1.00 87.69 99 ILE A N 1
ATOM 749 C CA . ILE A 1 99 ? -8.315 1.861 11.597 1.00 87.69 99 ILE A CA 1
ATOM 750 C C . ILE A 1 99 ? -9.335 1.017 12.360 1.00 87.69 99 ILE A C 1
ATOM 752 O O . ILE A 1 99 ? -10.372 1.527 12.769 1.00 87.69 99 ILE A O 1
ATOM 756 N N . GLN A 1 100 ? -8.973 -0.215 12.719 1.00 88.12 100 GLN A N 1
ATOM 757 C CA . GLN A 1 100 ? -9.849 -1.102 13.491 1.00 88.12 100 GLN A CA 1
ATOM 758 C C . GLN A 1 100 ? -10.264 -0.492 14.839 1.00 88.12 100 GLN A C 1
ATOM 760 O O . GLN A 1 100 ? -11.393 -0.666 15.299 1.00 88.12 100 GLN A O 1
ATOM 765 N N . ALA A 1 101 ? -9.363 0.241 15.502 1.00 87.81 101 ALA A N 1
ATOM 766 C CA . ALA A 1 101 ? -9.691 0.942 16.739 1.00 87.81 101 ALA A CA 1
ATOM 767 C C . ALA A 1 101 ? -10.705 2.081 16.526 1.00 87.81 101 ALA A C 1
ATOM 769 O O . ALA A 1 101 ? -11.533 2.320 17.408 1.00 87.81 101 ALA A O 1
ATOM 770 N N . ARG A 1 102 ? -10.653 2.784 15.387 1.00 84.88 102 ARG A N 1
ATOM 771 C CA . ARG A 1 102 ? -11.635 3.818 15.024 1.00 84.88 102 ARG A CA 1
ATOM 772 C C . ARG A 1 102 ? -12.993 3.197 14.732 1.00 84.88 102 ARG A C 1
ATOM 774 O O . ARG A 1 102 ? -13.971 3.613 15.345 1.00 84.88 102 ARG A O 1
ATOM 781 N N . GLU A 1 103 ? -13.036 2.158 13.907 1.00 83.25 103 GLU A N 1
ATOM 782 C CA . GLU A 1 103 ? -14.269 1.441 13.562 1.00 83.25 103 GLU A CA 1
ATOM 783 C C . GLU A 1 103 ? -15.005 0.933 14.806 1.00 83.25 103 GLU A C 1
ATOM 785 O O . GLU A 1 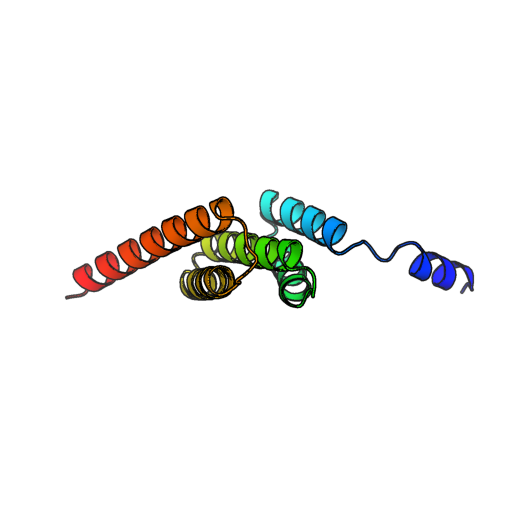103 ? -16.193 1.205 14.983 1.00 83.25 103 GLU A O 1
ATOM 790 N N . ARG A 1 104 ? -14.285 0.276 15.730 1.00 84.81 104 ARG A N 1
ATOM 791 C CA . ARG A 1 104 ? -14.866 -0.218 16.990 1.00 84.81 104 ARG A CA 1
ATOM 792 C C . ARG A 1 104 ? -15.471 0.904 17.831 1.00 84.81 104 ARG A C 1
ATOM 794 O O . ARG A 1 104 ? -16.546 0.724 18.391 1.00 84.81 104 ARG A O 1
ATOM 801 N N . ARG A 1 105 ? -14.809 2.064 17.914 1.00 82.31 105 ARG A N 1
ATOM 802 C CA . ARG A 1 105 ? -15.329 3.229 18.655 1.00 82.31 105 ARG A CA 1
ATOM 803 C C . ARG A 1 105 ? -16.602 3.772 18.017 1.00 82.31 105 ARG A C 1
ATOM 805 O O . ARG A 1 105 ? -17.570 4.015 18.730 1.00 82.31 105 ARG A O 1
ATOM 812 N N . THR A 1 106 ? -16.616 3.918 16.695 1.00 79.56 106 THR A N 1
ATOM 813 C CA . THR A 1 106 ? -17.793 4.379 15.948 1.00 79.56 106 THR A CA 1
ATOM 814 C C . THR A 1 106 ? -18.964 3.406 16.098 1.00 79.56 106 THR A C 1
ATOM 816 O O . THR A 1 106 ? -20.111 3.829 16.217 1.00 79.56 106 THR A O 1
ATOM 819 N N . GLN A 1 107 ? -18.686 2.101 16.140 1.00 75.81 107 GLN A N 1
ATOM 820 C CA . GLN A 1 107 ? -19.701 1.069 16.335 1.00 75.81 107 GLN A CA 1
ATOM 821 C C . GLN A 1 107 ? -20.251 1.055 17.769 1.00 75.81 107 GLN A C 1
ATOM 823 O O . GLN A 1 107 ? -21.462 0.975 17.940 1.00 75.81 107 GLN A O 1
ATOM 828 N N . SER A 1 108 ? -19.400 1.204 18.791 1.00 74.62 108 SER A N 1
ATOM 829 C CA . SER A 1 108 ? -19.835 1.303 20.195 1.00 74.62 108 SER A CA 1
ATOM 830 C C . SER A 1 108 ? -20.666 2.553 20.502 1.00 74.62 108 SER A C 1
ATOM 832 O O . SER A 1 108 ? -21.447 2.522 21.441 1.00 74.62 108 SER A O 1
ATOM 834 N N . GLN A 1 109 ? -20.510 3.643 19.745 1.00 66.81 109 GLN A N 1
ATOM 835 C CA . GLN A 1 109 ? -21.294 4.877 19.924 1.00 66.81 109 GLN A CA 1
ATOM 836 C C . GLN A 1 109 ? -22.679 4.839 19.259 1.00 66.81 109 GLN A C 1
ATOM 838 O O . GLN A 1 109 ? -23.468 5.763 19.438 1.00 66.81 109 GLN A O 1
ATOM 843 N N . ARG A 1 110 ? -22.969 3.805 18.460 1.00 60.81 110 ARG A N 1
ATOM 844 C CA . ARG A 1 110 ? -24.246 3.626 17.751 1.00 60.81 110 ARG A CA 1
ATOM 845 C C . ARG A 1 110 ? -25.235 2.709 18.486 1.00 60.81 110 ARG A C 1
ATOM 847 O O . ARG A 1 110 ? -26.282 2.404 17.920 1.00 60.81 110 ARG A O 1
ATOM 854 N N . VAL A 1 111 ? -24.892 2.267 19.698 1.00 52.25 111 VAL A N 1
ATOM 855 C CA . VAL A 1 111 ? -25.712 1.421 20.585 1.00 52.25 111 VAL A CA 1
ATOM 856 C C . VAL A 1 111 ? -26.214 2.266 21.746 1.00 52.25 111 VAL A C 1
ATOM 858 O O . VAL A 1 111 ? -27.399 2.108 22.101 1.00 52.25 111 VAL A O 1
#

pLDDT: mean 85.03, std 13.98, range [45.38, 96.06]

Foldseek 3Di:
DDPVVVVCVVVPPQDLVSLLVVLLVCVVVVVLVVSLVSLVVQCPDPDLASNLSSLQVNLVSCVVVVNLVSNLVSLVVSCPDPPDDPVSVVVSVVVNVVSVVVVVVVVVVVD

Organism: NCBI:txid2528021

Radius of gyration: 17.2 Å; chains: 1; bounding box: 39×30×60 Å